Protein AF-A0A2V8QQI5-F1 (afdb_monomer_lite)

Structure (mmCIF, N/CA/C/O backbone):
data_AF-A0A2V8QQI5-F1
#
_entry.id   AF-A0A2V8QQI5-F1
#
loop_
_atom_site.group_PDB
_atom_site.id
_atom_site.type_symbol
_atom_site.label_atom_id
_atom_site.label_alt_id
_atom_site.label_comp_id
_atom_site.label_asym_id
_atom_site.label_entity_id
_atom_site.label_seq_id
_atom_site.pdbx_PDB_ins_code
_atom_site.Cartn_x
_atom_site.Cartn_y
_atom_site.Cartn_z
_atom_site.occupancy
_atom_site.B_iso_or_equiv
_atom_site.auth_seq_id
_atom_site.auth_comp_id
_atom_site.auth_asym_id
_atom_site.auth_atom_id
_atom_site.pdbx_PDB_model_num
ATOM 1 N N . MET A 1 1 ? -14.557 -17.656 -14.504 1.00 42.47 1 MET A N 1
ATOM 2 C CA . MET A 1 1 ? -14.016 -17.014 -13.287 1.00 42.47 1 MET A CA 1
ATOM 3 C C . MET A 1 1 ? -15.174 -16.369 -12.546 1.00 42.47 1 MET A C 1
ATOM 5 O O . MET A 1 1 ? -15.575 -15.285 -12.931 1.00 42.47 1 MET A O 1
ATOM 9 N N . ALA A 1 2 ? -15.800 -17.085 -11.607 1.00 45.75 2 ALA A N 1
ATOM 10 C CA . ALA A 1 2 ? -17.062 -16.669 -10.990 1.00 45.75 2 ALA A CA 1
ATOM 11 C C . ALA A 1 2 ? -16.979 -15.230 -10.453 1.00 45.75 2 ALA A C 1
ATOM 13 O O . ALA A 1 2 ? -16.078 -14.901 -9.684 1.00 45.75 2 ALA A O 1
ATOM 14 N N . ALA A 1 3 ? -17.902 -14.374 -10.893 1.00 54.91 3 ALA A N 1
ATOM 15 C CA . ALA A 1 3 ? -18.055 -13.041 -10.339 1.00 54.91 3 ALA A CA 1
ATOM 16 C C . ALA A 1 3 ? -18.445 -13.201 -8.865 1.00 54.91 3 ALA A C 1
ATOM 18 O O . ALA A 1 3 ? -19.538 -13.683 -8.567 1.00 54.91 3 ALA A O 1
ATOM 19 N N . ARG A 1 4 ? -17.519 -12.876 -7.957 1.00 59.25 4 ARG A N 1
ATOM 20 C CA . ARG A 1 4 ? -17.763 -12.877 -6.511 1.00 59.25 4 ARG A CA 1
ATOM 21 C C . ARG A 1 4 ? -18.995 -11.999 -6.238 1.00 59.25 4 ARG A C 1
ATOM 23 O O . ARG A 1 4 ? -19.028 -10.835 -6.634 1.00 59.25 4 ARG A O 1
ATOM 30 N N . GLY A 1 5 ? -20.049 -12.615 -5.702 1.00 59.19 5 GLY A N 1
ATOM 31 C CA . GLY A 1 5 ? -21.387 -12.034 -5.574 1.00 59.19 5 GLY A CA 1
ATOM 32 C C . GLY A 1 5 ? -21.618 -11.306 -4.248 1.00 59.19 5 GLY A C 1
ATOM 33 O O . GLY A 1 5 ? -20.823 -11.407 -3.322 1.00 59.19 5 GLY A O 1
ATOM 34 N N . TRP A 1 6 ? -22.752 -10.607 -4.154 1.00 57.06 6 TRP A N 1
ATOM 35 C CA . TRP A 1 6 ? -23.185 -9.749 -3.035 1.00 57.06 6 TRP A CA 1
ATOM 36 C C . TRP A 1 6 ? -23.622 -10.519 -1.760 1.00 57.06 6 TRP A C 1
ATOM 38 O O . TRP A 1 6 ? -24.471 -10.056 -1.000 1.00 57.06 6 TRP A O 1
ATOM 48 N N . GLY A 1 7 ? -23.095 -11.727 -1.546 1.00 54.59 7 GLY A N 1
ATOM 49 C CA . GLY A 1 7 ? -23.448 -12.609 -0.430 1.00 54.59 7 GLY A CA 1
ATOM 50 C C . GLY A 1 7 ? -22.579 -12.375 0.807 1.00 54.59 7 GLY A C 1
ATOM 51 O O . GLY A 1 7 ? -21.410 -12.024 0.695 1.00 54.59 7 GLY A O 1
ATOM 52 N N . LYS A 1 8 ? -23.141 -12.626 1.995 1.00 57.84 8 LYS A N 1
ATOM 53 C CA . LYS A 1 8 ? -22.450 -12.552 3.301 1.00 57.84 8 LYS A CA 1
ATOM 54 C C . LYS A 1 8 ? -21.356 -13.618 3.493 1.00 57.84 8 LYS A C 1
ATOM 56 O O . LYS A 1 8 ? -20.717 -13.629 4.538 1.00 57.84 8 LYS A O 1
ATOM 61 N N . ASP A 1 9 ? -21.172 -14.503 2.514 1.00 57.41 9 ASP A N 1
ATOM 62 C CA . ASP A 1 9 ? -20.295 -15.676 2.599 1.00 57.41 9 ASP A CA 1
ATOM 63 C C . ASP A 1 9 ? -18.807 -15.337 2.427 1.00 57.41 9 ASP A C 1
ATOM 65 O O . ASP A 1 9 ? -17.959 -16.159 2.753 1.00 57.41 9 ASP A O 1
ATOM 69 N N . HIS A 1 10 ? -18.490 -14.121 1.971 1.00 60.91 10 HIS A N 1
ATOM 70 C CA . HIS A 1 10 ? -17.137 -13.576 2.002 1.00 60.91 10 HIS A CA 1
ATOM 71 C C . HIS A 1 10 ? -17.185 -12.103 2.428 1.00 60.91 10 HIS A C 1
ATOM 73 O O . HIS A 1 10 ? -17.598 -11.261 1.621 1.00 60.91 10 HIS A O 1
ATOM 79 N N . PRO A 1 11 ? -16.815 -11.754 3.674 1.00 81.38 11 PRO A N 1
ATOM 80 C CA . PRO A 1 11 ? -16.625 -10.359 4.042 1.00 81.38 11 PRO A CA 1
ATOM 81 C C . PRO A 1 11 ? -15.634 -9.693 3.079 1.00 81.38 11 PRO A C 1
ATOM 83 O O . PRO A 1 11 ? -14.692 -10.313 2.595 1.00 81.38 11 PRO A O 1
ATOM 86 N N . VAL A 1 12 ? -15.847 -8.406 2.797 1.00 87.88 12 VAL A N 1
ATOM 87 C CA . VAL A 1 12 ? -14.979 -7.603 1.910 1.00 87.88 12 VAL A CA 1
ATOM 88 C C . VAL A 1 12 ? -13.509 -7.658 2.348 1.00 87.88 12 VAL A C 1
ATOM 90 O O . VAL A 1 12 ? -12.614 -7.550 1.516 1.00 87.88 12 VAL A O 1
ATOM 93 N N . GLU A 1 13 ? -13.266 -7.872 3.639 1.00 87.19 13 GLU A N 1
ATOM 94 C CA . GLU A 1 13 ? -11.940 -8.100 4.206 1.00 87.19 13 GLU A CA 1
ATOM 95 C C . GLU A 1 13 ? -11.242 -9.345 3.625 1.00 87.19 13 GLU A C 1
ATOM 97 O O . GLU A 1 13 ? -10.087 -9.252 3.218 1.00 87.19 13 GLU A O 1
ATOM 102 N N . ASP A 1 14 ? -11.938 -10.475 3.470 1.00 89.25 14 ASP A N 1
ATOM 103 C CA . ASP A 1 14 ? -11.356 -11.677 2.854 1.00 89.25 14 ASP A CA 1
ATOM 104 C C . ASP A 1 14 ? -10.949 -11.401 1.401 1.00 89.25 14 ASP A C 1
ATOM 106 O O . ASP A 1 14 ? -9.900 -11.840 0.933 1.00 89.25 14 ASP A O 1
ATOM 110 N N . TRP A 1 15 ? -11.754 -10.617 0.675 1.00 91.06 15 TRP A N 1
ATOM 111 C CA . TRP A 1 15 ? -11.423 -10.221 -0.697 1.00 91.06 15 TRP A CA 1
ATOM 112 C C . TRP A 1 15 ? -10.207 -9.312 -0.755 1.00 91.06 15 TRP A C 1
ATOM 114 O O . TRP A 1 15 ? -9.448 -9.390 -1.718 1.00 91.06 15 TRP A O 1
ATOM 124 N N . LEU A 1 16 ? -10.027 -8.455 0.249 1.00 94.00 16 LEU A N 1
ATOM 125 C CA . LEU A 1 16 ? -8.880 -7.565 0.320 1.00 94.00 16 LEU A CA 1
ATOM 126 C C . LEU A 1 16 ? -7.574 -8.352 0.463 1.00 94.00 16 LEU A C 1
ATOM 128 O O . LEU A 1 16 ? -6.586 -7.985 -0.166 1.00 94.00 16 LEU A O 1
ATOM 132 N N . TYR A 1 17 ? -7.573 -9.442 1.232 1.00 93.81 17 TYR A N 1
ATOM 133 C CA . TYR A 1 17 ? -6.393 -10.298 1.381 1.00 93.81 17 TYR A CA 1
ATOM 134 C C . TYR A 1 17 ? -6.189 -11.262 0.198 1.00 93.81 17 TYR A C 1
ATOM 136 O O . TYR A 1 17 ? -5.052 -11.568 -0.150 1.00 93.81 17 TYR A O 1
ATOM 144 N N . GLU A 1 18 ? -7.258 -11.743 -0.445 1.00 93.69 18 GLU A N 1
ATOM 145 C CA . GLU A 1 18 ? -7.152 -12.700 -1.560 1.00 93.69 18 GLU A CA 1
ATOM 146 C C . GLU A 1 18 ? -6.935 -12.044 -2.934 1.00 93.69 18 GLU A C 1
ATOM 148 O O . GLU A 1 18 ? -6.200 -12.566 -3.774 1.00 93.69 18 GLU A O 1
ATOM 153 N N . GLU A 1 19 ? -7.605 -10.922 -3.198 1.00 93.94 19 GLU A N 1
ATOM 154 C CA . GLU A 1 19 ? -7.588 -10.211 -4.481 1.00 93.94 19 GLU A CA 1
ATOM 155 C C . GLU A 1 19 ? -7.319 -8.702 -4.288 1.00 93.94 19 GLU A C 1
ATOM 157 O O . GLU A 1 19 ? -8.098 -7.867 -4.764 1.00 93.94 19 GLU A O 1
ATOM 162 N N . PRO A 1 20 ? -6.203 -8.313 -3.632 1.00 95.00 20 PRO A N 1
ATOM 163 C CA . PRO A 1 20 ? -5.915 -6.915 -3.291 1.00 95.00 20 PRO A CA 1
ATOM 164 C C . PRO A 1 20 ? -5.847 -5.993 -4.514 1.00 95.00 20 PRO A C 1
ATOM 166 O O . PRO A 1 20 ? -6.231 -4.830 -4.442 1.00 95.00 20 PRO A O 1
ATOM 169 N N . TYR A 1 21 ? -5.429 -6.526 -5.665 1.00 94.69 21 TYR A N 1
ATOM 170 C CA . TYR A 1 21 ? -5.323 -5.810 -6.941 1.00 94.69 21 TYR A CA 1
ATOM 171 C C . TYR A 1 21 ? -6.656 -5.247 -7.465 1.00 94.69 21 TYR A C 1
ATOM 173 O O . TYR A 1 21 ? -6.662 -4.491 -8.434 1.00 94.69 21 TYR A O 1
ATOM 181 N N . ARG A 1 22 ? -7.791 -5.632 -6.870 1.00 94.19 22 ARG A N 1
ATOM 182 C CA . ARG A 1 22 ? -9.125 -5.127 -7.230 1.00 94.19 22 ARG A CA 1
ATOM 183 C C . ARG A 1 22 ? -9.504 -3.837 -6.513 1.00 94.19 22 ARG A C 1
ATOM 185 O O . ARG A 1 22 ? -10.549 -3.275 -6.833 1.00 94.19 22 ARG A O 1
ATOM 192 N N . PHE A 1 23 ? -8.706 -3.420 -5.538 1.00 95.44 23 PHE A N 1
ATOM 193 C CA . PHE A 1 23 ? -8.960 -2.246 -4.722 1.00 95.44 23 PHE A CA 1
ATOM 194 C C . PHE A 1 23 ? -7.967 -1.141 -5.073 1.00 95.44 23 PHE A C 1
ATOM 196 O O . PHE A 1 23 ? -6.766 -1.386 -5.208 1.00 95.44 23 PHE A O 1
ATOM 203 N N . ASP A 1 24 ? -8.473 0.087 -5.157 1.00 95.62 24 ASP A N 1
ATOM 204 C CA . ASP A 1 24 ? -7.622 1.273 -5.190 1.00 95.62 24 ASP A CA 1
ATOM 205 C C . ASP A 1 24 ? -6.944 1.461 -3.827 1.00 95.62 24 ASP A C 1
ATOM 207 O O . ASP A 1 24 ? -7.484 1.071 -2.784 1.00 95.62 24 ASP A O 1
ATOM 211 N N . PHE A 1 25 ? -5.785 2.120 -3.810 1.00 96.19 25 PHE A N 1
ATOM 212 C CA . PHE A 1 25 ? -4.991 2.300 -2.591 1.00 96.19 25 PHE A CA 1
ATOM 213 C C . PHE A 1 25 ? -5.787 2.881 -1.414 1.00 96.19 25 PHE A C 1
ATOM 215 O O . PHE A 1 25 ? -5.840 2.286 -0.339 1.00 96.19 25 PHE A O 1
ATOM 222 N N . PHE A 1 26 ? -6.438 4.032 -1.607 1.00 95.75 26 PHE A N 1
ATOM 223 C CA . PHE A 1 26 ? -7.166 4.701 -0.524 1.00 95.75 26 PHE A CA 1
ATOM 224 C C . PHE A 1 26 ? -8.357 3.874 -0.034 1.00 95.75 26 PHE A C 1
ATOM 226 O O . PHE A 1 26 ? -8.675 3.888 1.154 1.00 95.75 26 PHE A O 1
ATOM 233 N N . GLN A 1 27 ? -8.996 3.125 -0.937 1.00 95.62 27 GLN A N 1
ATOM 234 C CA . GLN A 1 27 ? -10.084 2.226 -0.575 1.00 95.62 27 GLN A CA 1
ATOM 235 C C . GLN A 1 27 ? -9.569 1.079 0.300 1.00 95.62 27 GLN A C 1
ATOM 237 O O . GLN A 1 27 ? -10.163 0.792 1.338 1.00 95.62 27 GLN A O 1
ATOM 242 N N . ALA A 1 28 ? -8.458 0.453 -0.091 1.00 96.44 28 ALA A N 1
ATOM 243 C CA . ALA A 1 28 ? -7.822 -0.614 0.671 1.00 96.44 28 ALA A CA 1
ATOM 244 C C . ALA A 1 28 ? -7.387 -0.136 2.067 1.00 96.44 28 ALA A C 1
ATOM 246 O O . ALA A 1 28 ? -7.687 -0.797 3.058 1.00 96.44 28 ALA A O 1
ATOM 247 N N . VAL A 1 29 ? -6.753 1.040 2.162 1.00 95.81 29 VAL A N 1
ATOM 248 C CA . VAL A 1 29 ? -6.356 1.641 3.450 1.00 95.81 29 VAL A CA 1
ATOM 249 C C . VAL A 1 29 ? -7.573 1.856 4.340 1.00 95.81 29 VAL A C 1
ATOM 251 O O . VAL A 1 29 ? -7.575 1.427 5.492 1.00 95.81 29 VAL A O 1
ATOM 254 N N . ARG A 1 30 ? -8.645 2.439 3.793 1.00 94.62 30 ARG A N 1
ATOM 255 C CA . ARG A 1 30 ? -9.858 2.704 4.563 1.00 94.62 30 ARG A CA 1
ATOM 256 C C . ARG A 1 30 ? -10.493 1.429 5.116 1.00 94.62 30 ARG A C 1
ATOM 258 O O . ARG A 1 30 ? -10.992 1.436 6.237 1.00 94.62 30 ARG A O 1
ATOM 265 N N . LEU A 1 31 ? -10.492 0.346 4.338 1.00 94.44 31 LEU A N 1
ATOM 266 C CA . LEU A 1 31 ? -11.017 -0.946 4.783 1.00 94.44 31 LEU A CA 1
ATOM 267 C C . LEU A 1 31 ? -10.193 -1.527 5.939 1.00 94.44 31 LEU A C 1
ATOM 269 O O . LEU A 1 31 ? -10.782 -2.024 6.895 1.00 94.44 31 LEU A O 1
ATOM 273 N N . LEU A 1 32 ? -8.863 -1.411 5.893 1.00 93.44 32 LEU A N 1
ATOM 274 C CA . LEU A 1 32 ? -7.986 -1.879 6.973 1.00 93.44 32 LEU A CA 1
ATOM 275 C C . LEU A 1 32 ? -8.155 -1.059 8.258 1.00 93.44 32 LEU A C 1
ATOM 277 O O . LEU A 1 32 ? -8.249 -1.633 9.338 1.00 93.44 32 LEU A O 1
ATOM 281 N N . GLU A 1 33 ? -8.272 0.266 8.154 1.00 93.44 33 GLU A N 1
ATOM 282 C CA . GLU A 1 33 ? -8.569 1.132 9.308 1.00 93.44 33 GLU A CA 1
ATOM 283 C C . GLU A 1 33 ? -9.927 0.816 9.946 1.00 93.44 33 GLU A C 1
ATOM 285 O O . GLU A 1 33 ? -10.104 0.950 11.152 1.00 93.44 33 GLU A O 1
ATOM 290 N N . MET A 1 34 ? -10.914 0.411 9.143 1.00 91.31 34 MET A N 1
ATOM 291 C CA . MET A 1 34 ? -12.221 0.001 9.660 1.00 91.31 34 MET A CA 1
ATOM 292 C C . MET A 1 34 ? -12.182 -1.374 10.336 1.00 91.31 34 MET A C 1
ATOM 294 O O . MET A 1 34 ? -12.975 -1.609 11.249 1.00 91.31 34 MET A O 1
ATOM 298 N N . ALA A 1 35 ? -11.300 -2.270 9.888 1.00 88.94 35 ALA A N 1
ATOM 299 C CA . ALA A 1 35 ? -11.119 -3.594 10.477 1.00 88.94 35 ALA A CA 1
ATOM 300 C C . ALA A 1 35 ? -10.395 -3.532 11.836 1.00 88.94 35 ALA A C 1
ATOM 302 O O . ALA A 1 35 ? -10.695 -4.329 12.725 1.00 88.94 35 ALA A O 1
ATOM 303 N N . ASP A 1 36 ? -9.500 -2.557 12.030 1.00 86.62 36 ASP A N 1
ATOM 304 C CA . ASP A 1 36 ? -8.802 -2.323 13.296 1.00 86.62 36 ASP A CA 1
ATOM 305 C C . ASP A 1 36 ? -9.114 -0.941 13.887 1.00 86.62 36 ASP A C 1
ATOM 307 O O . ASP A 1 36 ? -8.433 0.049 13.630 1.00 86.62 36 ASP A O 1
ATOM 311 N N . SER A 1 37 ? -10.115 -0.892 14.770 1.00 82.88 37 SER A N 1
ATOM 312 C CA . SER A 1 37 ? -10.497 0.332 15.484 1.00 82.88 37 SER A CA 1
ATOM 313 C C . SER A 1 37 ? -9.557 0.724 16.632 1.00 82.88 37 SER A C 1
ATOM 315 O O . SER A 1 37 ? -9.833 1.702 17.327 1.00 82.88 37 SER A O 1
ATOM 317 N N . THR A 1 38 ? -8.525 -0.074 16.924 1.00 86.88 38 THR A N 1
ATOM 318 C CA . THR A 1 38 ? -7.620 0.151 18.066 1.00 86.88 38 THR A CA 1
ATOM 319 C C . THR A 1 38 ? -6.364 0.905 17.646 1.00 86.88 38 THR A C 1
ATOM 321 O O . THR A 1 38 ? -5.826 1.694 18.427 1.00 86.88 38 THR A O 1
ATOM 324 N N . SER A 1 39 ? -5.897 0.663 16.423 1.00 89.25 39 SER A N 1
ATOM 325 C CA . SER A 1 39 ? -4.743 1.348 15.849 1.00 89.25 39 SER A CA 1
ATOM 326 C C . SER A 1 39 ? -5.081 2.768 15.392 1.00 89.25 39 SER A C 1
ATOM 328 O O . SER A 1 39 ? -6.235 3.120 15.151 1.00 89.25 39 SER A O 1
ATOM 330 N N . ALA A 1 40 ? -4.052 3.609 15.276 1.00 91.81 40 ALA A N 1
ATOM 331 C CA . ALA A 1 40 ? -4.218 4.953 14.737 1.00 91.81 40 ALA A CA 1
ATOM 332 C C . ALA A 1 40 ? -4.490 4.896 13.219 1.00 91.81 40 ALA A C 1
ATOM 334 O O . ALA A 1 40 ? -3.869 4.075 12.531 1.00 91.81 40 ALA A O 1
ATOM 335 N N . PRO A 1 41 ? -5.353 5.774 12.675 1.00 92.44 41 PRO A N 1
ATOM 336 C CA . PRO A 1 41 ? -5.475 5.951 11.232 1.00 92.44 41 PRO A CA 1
ATOM 337 C C . PRO A 1 41 ? -4.135 6.348 10.605 1.00 92.44 41 PRO A C 1
ATOM 339 O O . PRO A 1 41 ? -3.287 6.981 11.249 1.00 92.44 41 PRO A O 1
ATOM 342 N N . VAL A 1 42 ? -3.942 5.974 9.344 1.00 92.75 42 VAL A N 1
ATOM 343 C CA . VAL A 1 42 ? -2.702 6.241 8.610 1.00 92.75 42 VAL A CA 1
ATOM 344 C C . VAL A 1 42 ? -2.488 7.750 8.486 1.00 92.75 42 VAL A C 1
ATOM 346 O O . VAL A 1 42 ? -3.344 8.467 7.972 1.00 92.75 42 VAL A O 1
ATOM 349 N N . GLY A 1 43 ? -1.328 8.246 8.927 1.00 90.00 43 GLY A N 1
ATOM 350 C CA . GLY A 1 43 ? -0.962 9.660 8.814 1.00 90.00 43 GLY A CA 1
ATOM 351 C C . GLY A 1 43 ? -1.614 10.599 9.837 1.00 90.00 43 GLY A C 1
ATOM 352 O O . GLY A 1 43 ? -1.332 11.796 9.810 1.00 90.00 43 GLY A O 1
ATOM 353 N N . GLU A 1 44 ? -2.446 10.090 10.752 1.00 90.88 44 GLU A N 1
ATOM 354 C CA . GLU A 1 44 ? -3.045 10.882 11.840 1.00 90.88 44 GLU A CA 1
ATOM 355 C C . GLU A 1 44 ? -2.320 10.693 13.186 1.00 90.88 44 GLU A C 1
ATOM 357 O O . GLU A 1 44 ? -2.430 11.525 14.090 1.00 90.88 44 GLU A O 1
ATOM 362 N N . GLY A 1 45 ? -1.568 9.599 13.336 1.00 85.94 45 GLY A N 1
ATOM 363 C CA . GLY A 1 45 ? -0.837 9.266 14.555 1.00 85.94 45 GLY A CA 1
ATOM 364 C C . GLY A 1 45 ? 0.513 9.979 14.687 1.00 85.94 45 GLY A C 1
ATOM 365 O O . GLY A 1 45 ? 1.203 10.253 13.712 1.00 85.94 45 GLY A O 1
ATOM 366 N N . ALA A 1 46 ? 0.946 10.220 15.930 1.00 88.44 46 ALA A N 1
ATOM 367 C CA . ALA A 1 46 ? 2.298 10.719 16.216 1.00 88.44 46 ALA A CA 1
ATOM 368 C C . ALA A 1 46 ? 3.374 9.616 16.172 1.00 88.44 46 ALA A C 1
ATOM 370 O O . ALA A 1 46 ? 4.562 9.907 16.047 1.00 88.44 46 ALA A O 1
ATOM 371 N N . GLU A 1 47 ? 2.970 8.350 16.312 1.00 90.19 47 GLU A N 1
ATOM 372 C CA . GLU A 1 47 ? 3.865 7.196 16.324 1.00 90.19 47 GLU A CA 1
ATOM 373 C C . GLU A 1 47 ? 3.508 6.274 15.150 1.00 90.19 47 GLU A C 1
ATOM 375 O O . GLU A 1 47 ? 2.534 5.522 15.256 1.00 90.19 47 GLU A O 1
ATOM 380 N N . PRO A 1 48 ? 4.295 6.274 14.053 1.00 87.56 48 PRO A N 1
ATOM 381 C CA . PRO A 1 48 ? 4.030 5.427 12.891 1.00 87.56 48 PRO A CA 1
ATOM 382 C C . PRO A 1 48 ? 3.893 3.955 13.277 1.00 87.56 48 PRO A C 1
ATOM 384 O O . PRO A 1 48 ? 3.050 3.244 12.743 1.00 87.56 48 PRO A O 1
ATOM 387 N N . ALA A 1 49 ? 4.647 3.506 14.289 1.00 87.50 49 ALA A N 1
ATOM 388 C CA . ALA A 1 49 ? 4.599 2.148 14.827 1.00 87.50 49 ALA A CA 1
ATOM 389 C C . ALA A 1 49 ? 3.232 1.729 15.426 1.00 87.50 49 ALA A C 1
ATOM 391 O O . ALA A 1 49 ? 3.052 0.549 15.725 1.00 87.50 49 ALA A O 1
ATOM 392 N N . ARG A 1 50 ? 2.258 2.640 15.545 1.00 89.19 50 ARG A N 1
ATOM 393 C CA . ARG A 1 50 ? 0.878 2.352 15.978 1.00 89.19 50 ARG A CA 1
ATOM 394 C C . ARG A 1 50 ? -0.183 2.554 14.900 1.00 89.19 50 ARG A C 1
ATOM 396 O O . ARG A 1 50 ? -1.367 2.442 15.199 1.00 89.19 50 ARG A O 1
ATOM 403 N N . GLU A 1 51 ? 0.216 2.892 13.680 1.00 92.94 51 GLU A N 1
ATOM 404 C CA . GLU A 1 51 ? -0.729 3.012 12.572 1.00 92.94 51 GLU A CA 1
ATOM 405 C C . GLU A 1 51 ? -1.264 1.644 12.143 1.00 92.94 51 GLU A C 1
ATOM 407 O O . GLU A 1 51 ? -0.531 0.652 12.188 1.00 92.94 51 GLU A O 1
ATOM 412 N N . ALA A 1 52 ? -2.520 1.619 11.690 1.00 92.69 52 ALA A N 1
ATOM 413 C CA . ALA A 1 52 ? -3.250 0.410 11.302 1.00 92.69 52 ALA A CA 1
ATOM 414 C C . ALA A 1 52 ? -2.615 -0.356 10.125 1.00 92.69 52 ALA A C 1
ATOM 416 O O . ALA A 1 52 ? -2.859 -1.554 9.956 1.00 92.69 52 ALA A O 1
ATOM 417 N N . VAL A 1 53 ? -1.783 0.313 9.316 1.00 94.44 53 VAL A N 1
ATOM 418 C CA . VAL A 1 53 ? -1.183 -0.259 8.105 1.00 94.44 53 VAL A CA 1
ATOM 419 C C . VAL A 1 53 ? 0.330 -0.031 8.063 1.00 94.44 53 VAL A C 1
ATOM 421 O O . VAL A 1 53 ? 0.846 1.046 8.357 1.00 94.44 53 VAL A O 1
ATOM 424 N N . ARG A 1 54 ? 1.066 -1.066 7.658 1.00 93.88 54 ARG A N 1
ATOM 425 C CA . ARG A 1 54 ? 2.500 -1.044 7.353 1.00 93.88 54 ARG A CA 1
ATOM 426 C C . ARG A 1 54 ? 2.692 -1.080 5.850 1.00 93.88 54 ARG A C 1
ATOM 428 O O . ARG A 1 54 ? 2.398 -2.090 5.219 1.00 93.88 54 ARG A O 1
ATOM 435 N N . PHE A 1 55 ? 3.228 -0.007 5.282 1.00 94.19 55 PHE A N 1
ATOM 436 C CA . PHE A 1 55 ? 3.474 0.048 3.846 1.00 94.19 55 PHE A CA 1
ATOM 437 C C . PHE A 1 55 ? 4.831 -0.537 3.465 1.00 94.19 55 PHE A C 1
ATOM 439 O O . PHE A 1 55 ? 5.859 -0.259 4.086 1.00 94.19 55 PHE A O 1
ATOM 446 N N . LYS A 1 56 ? 4.827 -1.304 2.381 1.00 93.19 56 LYS A N 1
ATOM 447 C CA . LYS A 1 56 ? 6.006 -1.703 1.614 1.00 93.19 56 LYS A CA 1
ATOM 448 C C . LYS A 1 56 ? 5.824 -1.260 0.171 1.00 93.19 56 LYS A C 1
ATOM 450 O O . LYS A 1 56 ? 4.701 -1.123 -0.297 1.00 93.19 56 LYS A O 1
ATOM 455 N N . SER A 1 57 ? 6.924 -1.070 -0.546 1.00 91.81 57 SER A N 1
ATOM 456 C CA . SER A 1 57 ? 6.882 -0.845 -1.991 1.00 91.81 57 SER A CA 1
ATOM 457 C C . SER A 1 57 ? 7.411 -2.068 -2.728 1.00 91.81 57 SER A C 1
ATOM 459 O O . SER A 1 57 ? 8.434 -2.645 -2.349 1.00 91.81 57 SER A O 1
ATOM 461 N N . ALA A 1 58 ? 6.704 -2.475 -3.778 1.00 90.62 58 ALA A N 1
ATOM 462 C CA . ALA A 1 58 ? 7.210 -3.450 -4.726 1.00 90.62 58 ALA A CA 1
ATOM 463 C C . ALA A 1 58 ? 8.241 -2.769 -5.634 1.00 90.62 58 ALA A C 1
ATOM 465 O O . ALA A 1 58 ? 7.968 -1.734 -6.239 1.00 90.62 58 ALA A O 1
ATOM 466 N N . VAL A 1 59 ? 9.430 -3.363 -5.745 1.00 87.81 59 VAL A N 1
ATOM 467 C CA . VAL A 1 59 ? 10.463 -2.897 -6.676 1.00 87.81 59 VAL A CA 1
ATOM 468 C C . VAL A 1 59 ? 10.389 -3.742 -7.939 1.00 87.81 59 VAL A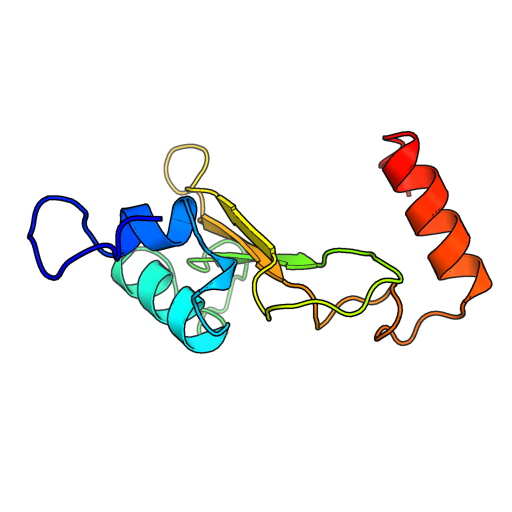 C 1
ATOM 470 O O . VAL A 1 59 ? 10.660 -4.942 -7.915 1.00 87.81 59 VAL A O 1
ATOM 473 N N . GLY A 1 60 ? 10.030 -3.111 -9.053 1.00 85.19 60 GLY A N 1
ATOM 474 C CA . GLY A 1 60 ? 9.905 -3.781 -10.340 1.00 85.19 60 GLY A CA 1
ATOM 475 C C . GLY A 1 60 ? 10.088 -2.832 -11.517 1.00 85.19 60 GLY A C 1
ATOM 476 O O . GLY A 1 60 ? 9.966 -1.614 -11.390 1.00 85.19 60 GLY A O 1
ATOM 477 N N . LEU A 1 61 ? 10.398 -3.415 -12.674 1.00 84.62 61 LEU A N 1
ATOM 478 C CA . LEU A 1 61 ? 10.533 -2.698 -13.947 1.00 84.62 61 LEU A CA 1
ATOM 479 C C . LEU A 1 61 ? 9.278 -2.806 -14.827 1.00 84.62 61 LEU A C 1
ATOM 481 O O . LEU A 1 61 ? 9.182 -2.138 -15.852 1.00 84.62 61 LEU A O 1
ATOM 485 N N . ALA A 1 62 ? 8.330 -3.664 -14.446 1.00 86.44 62 ALA A N 1
ATOM 486 C CA . ALA A 1 62 ? 7.072 -3.826 -15.157 1.00 86.44 62 ALA A CA 1
ATOM 487 C C . ALA A 1 62 ? 6.107 -2.677 -14.837 1.00 86.44 62 ALA A C 1
ATOM 489 O O . ALA A 1 62 ? 6.112 -2.133 -13.733 1.00 86.44 62 ALA A O 1
ATOM 490 N N . PHE A 1 63 ? 5.232 -2.364 -15.791 1.00 84.75 63 PHE A N 1
ATOM 491 C CA . PHE A 1 63 ? 4.065 -1.534 -15.517 1.00 84.75 63 PHE A CA 1
ATOM 492 C C . PHE A 1 63 ? 3.090 -2.313 -14.634 1.00 84.75 63 PHE A C 1
ATOM 494 O O . PHE A 1 63 ? 2.651 -3.406 -15.000 1.00 84.75 63 PHE A O 1
ATOM 501 N N . ALA A 1 64 ? 2.773 -1.758 -13.468 1.00 88.94 64 ALA A N 1
ATOM 502 C CA . ALA A 1 64 ? 1.837 -2.368 -12.540 1.00 88.94 64 ALA A CA 1
ATOM 503 C C . ALA A 1 64 ? 0.398 -2.283 -13.066 1.00 88.94 64 ALA A C 1
ATOM 505 O O . ALA A 1 64 ? -0.010 -1.269 -13.627 1.00 88.94 64 ALA A O 1
ATOM 506 N N . ALA A 1 65 ? -0.369 -3.357 -12.872 1.00 89.69 65 ALA A N 1
ATOM 507 C CA . ALA A 1 65 ? -1.773 -3.427 -13.281 1.00 89.69 65 ALA A CA 1
ATOM 508 C C . ALA A 1 65 ? -2.741 -2.805 -12.254 1.00 89.69 65 ALA A C 1
ATOM 510 O O . ALA A 1 65 ? -3.906 -2.590 -12.574 1.00 89.69 65 ALA A O 1
ATOM 511 N N . SER A 1 66 ? -2.266 -2.546 -11.034 1.00 94.00 66 SER A N 1
ATOM 512 C CA . SER A 1 66 ? -3.030 -2.023 -9.899 1.00 94.00 66 SER A CA 1
ATOM 513 C C . SER A 1 66 ? -2.118 -1.243 -8.952 1.00 94.00 66 SER A C 1
ATOM 515 O O . SER A 1 66 ? -0.899 -1.437 -8.949 1.00 94.00 66 SER A O 1
ATOM 51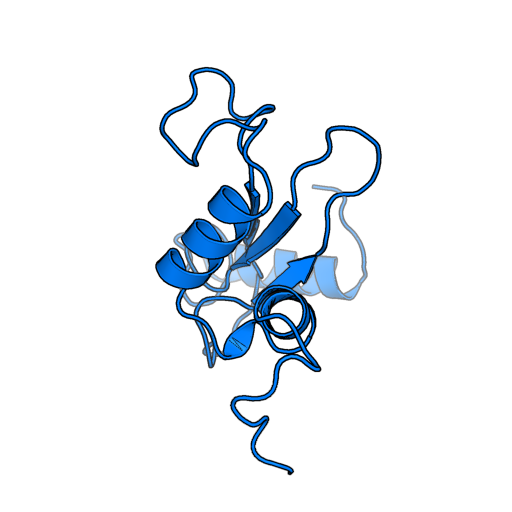7 N N . ASP A 1 67 ? -2.708 -0.413 -8.096 1.00 93.88 67 ASP A N 1
ATOM 518 C CA . ASP A 1 67 ? -1.981 0.325 -7.059 1.00 93.88 67 ASP A CA 1
ATOM 519 C C . ASP A 1 67 ? -1.461 -0.596 -5.948 1.00 93.88 67 ASP A C 1
ATOM 521 O O . ASP A 1 67 ? -0.334 -0.441 -5.472 1.00 93.88 67 ASP A O 1
ATOM 525 N N . VAL A 1 68 ? -2.275 -1.577 -5.550 1.00 96.19 68 VAL A N 1
ATOM 526 C CA . VAL A 1 68 ? -1.970 -2.528 -4.476 1.00 96.19 68 VAL A CA 1
ATOM 527 C C . VAL A 1 68 ? -1.463 -3.839 -5.075 1.00 96.19 68 VAL A C 1
ATOM 529 O O . VAL A 1 68 ? -2.112 -4.430 -5.940 1.00 96.19 68 VAL A O 1
ATOM 532 N N . ALA A 1 69 ? -0.290 -4.280 -4.621 1.00 94.88 69 ALA A N 1
ATOM 533 C CA . ALA A 1 69 ? 0.378 -5.500 -5.070 1.00 94.88 69 ALA A CA 1
ATOM 534 C C . ALA A 1 69 ? 0.056 -6.707 -4.178 1.00 94.88 69 ALA A C 1
ATOM 536 O O . ALA A 1 69 ? -0.167 -7.803 -4.684 1.00 94.88 69 ALA A O 1
ATOM 537 N N . ASP A 1 70 ? 0.060 -6.504 -2.859 1.00 96.12 70 ASP A N 1
ATOM 538 C CA . ASP A 1 70 ? -0.168 -7.546 -1.851 1.00 96.12 70 ASP A CA 1
ATOM 539 C C . ASP A 1 70 ? -0.723 -6.903 -0.572 1.00 96.12 70 ASP A C 1
ATOM 541 O O . ASP A 1 70 ? -0.361 -5.769 -0.245 1.00 96.12 70 ASP A O 1
ATOM 545 N N . VAL A 1 71 ? -1.566 -7.623 0.163 1.00 96.88 71 VAL A N 1
ATOM 546 C CA . VAL A 1 71 ? -2.023 -7.231 1.502 1.00 96.88 71 VAL A CA 1
ATOM 547 C C . VAL A 1 71 ? -1.955 -8.457 2.396 1.00 96.88 71 VAL A C 1
ATOM 549 O O . VAL A 1 71 ? -2.535 -9.494 2.088 1.00 96.88 71 VAL A O 1
ATOM 552 N N . ARG A 1 72 ? -1.264 -8.338 3.529 1.00 95.62 72 ARG A N 1
ATOM 553 C CA . ARG A 1 72 ? -1.112 -9.413 4.508 1.00 95.62 72 ARG A CA 1
ATOM 554 C C . ARG A 1 72 ? -1.757 -9.031 5.831 1.00 95.62 72 ARG A C 1
ATOM 556 O O . ARG A 1 72 ? -1.580 -7.894 6.280 1.00 95.62 72 ARG A O 1
ATOM 563 N N . PRO A 1 73 ? -2.455 -9.974 6.479 1.00 93.31 73 PRO A N 1
ATOM 564 C CA . PRO A 1 73 ? -3.061 -9.720 7.772 1.00 93.31 73 PRO A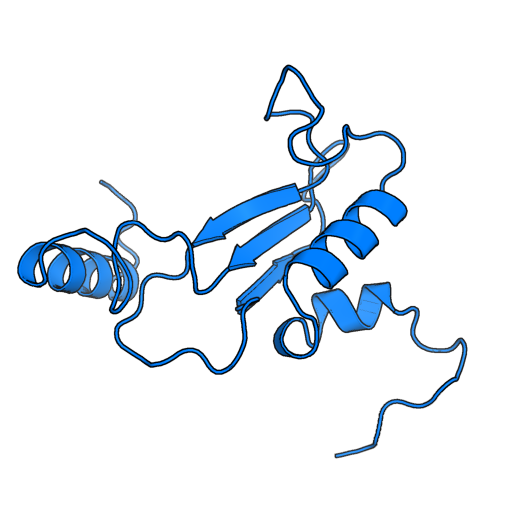 CA 1
ATOM 565 C C . PRO A 1 73 ? -1.987 -9.441 8.839 1.00 93.31 73 PRO A C 1
ATOM 567 O O . PRO A 1 73 ? -0.832 -9.857 8.682 1.00 93.31 73 PRO A O 1
ATOM 570 N N . PRO A 1 74 ? -2.360 -8.772 9.942 1.00 90.81 74 PRO A N 1
ATOM 571 C CA . PRO A 1 74 ? -1.477 -8.542 11.077 1.00 90.81 74 PRO A CA 1
ATOM 572 C C . PRO A 1 74 ? -0.779 -9.809 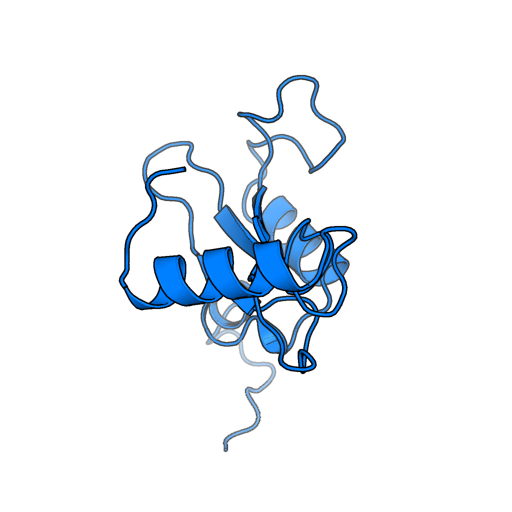11.573 1.00 90.81 74 PRO A C 1
ATOM 574 O O . PRO A 1 74 ? -1.412 -10.832 11.840 1.00 90.81 74 PRO A O 1
ATOM 577 N N . THR A 1 75 ? 0.535 -9.734 11.773 1.00 85.00 75 THR A N 1
ATOM 578 C CA . THR A 1 75 ? 1.293 -10.812 12.415 1.00 85.00 75 THR A CA 1
ATOM 579 C C . THR A 1 75 ? 1.419 -10.550 13.915 1.00 85.00 75 THR A C 1
ATOM 581 O O . THR A 1 75 ? 2.138 -9.641 14.326 1.00 85.00 75 THR A O 1
ATOM 584 N N . GLY A 1 76 ? 0.766 -11.375 14.738 1.00 79.06 76 GLY A N 1
ATOM 585 C CA . GLY A 1 76 ? 0.840 -11.297 16.202 1.00 79.06 76 GLY A CA 1
ATOM 586 C C . GLY A 1 76 ? -0.149 -10.313 16.840 1.00 79.06 76 GLY A C 1
ATOM 587 O O . GLY A 1 76 ? -0.897 -9.610 16.168 1.00 79.06 76 GLY A O 1
ATOM 588 N N . THR A 1 77 ? -0.180 -10.287 18.174 1.00 72.75 77 THR A N 1
ATOM 589 C CA . THR A 1 77 ? -1.086 -9.424 18.946 1.00 72.75 77 THR A CA 1
ATOM 590 C C . THR A 1 77 ? -0.634 -7.966 18.880 1.00 72.75 77 THR A C 1
ATOM 592 O O . THR A 1 77 ? 0.456 -7.650 19.357 1.00 72.75 77 THR A O 1
ATOM 595 N N . GLY A 1 78 ? -1.470 -7.088 18.319 1.00 71.50 78 GLY A N 1
ATOM 596 C CA . GLY A 1 78 ? -1.150 -5.665 18.139 1.00 71.50 78 GLY A CA 1
ATOM 597 C C . GLY A 1 78 ? -0.260 -5.370 16.928 1.00 71.50 78 GLY A C 1
ATOM 598 O O . GLY A 1 78 ? 0.351 -4.307 16.867 1.00 71.50 78 GLY A O 1
ATOM 599 N N . GLY A 1 79 ? -0.144 -6.317 15.991 1.00 82.25 79 GLY A N 1
ATOM 600 C CA . GLY A 1 79 ? 0.459 -6.056 14.688 1.00 82.25 79 GLY A CA 1
ATOM 601 C C . GLY A 1 79 ? -0.468 -5.224 13.798 1.00 82.25 79 GLY A C 1
ATOM 602 O O . GLY A 1 79 ? -1.681 -5.231 13.976 1.00 82.25 79 GLY A O 1
ATOM 603 N N . ALA A 1 80 ? 0.112 -4.546 12.815 1.00 90.75 80 ALA A N 1
ATOM 604 C CA . ALA A 1 80 ? -0.614 -3.835 11.768 1.00 90.75 80 ALA A CA 1
ATOM 605 C C . ALA A 1 80 ? -0.634 -4.678 10.484 1.00 90.75 80 ALA A C 1
ATOM 607 O O . ALA A 1 80 ? 0.291 -5.466 10.252 1.00 90.75 80 ALA A O 1
ATOM 608 N N . ALA A 1 81 ? -1.660 -4.511 9.649 1.00 94.06 81 ALA A N 1
ATOM 609 C CA . ALA A 1 81 ? -1.718 -5.178 8.350 1.00 94.06 81 ALA A CA 1
ATOM 610 C C . ALA A 1 81 ? -0.595 -4.652 7.445 1.00 94.06 81 ALA A C 1
ATOM 612 O O . ALA A 1 81 ? -0.288 -3.461 7.455 1.00 94.06 81 ALA A O 1
ATOM 613 N N . GLU A 1 82 ? 0.034 -5.517 6.656 1.00 95.56 82 GLU A N 1
ATOM 614 C CA . GLU A 1 82 ? 1.114 -5.123 5.750 1.00 95.56 82 GLU A CA 1
ATOM 615 C C . GLU A 1 82 ? 0.574 -4.966 4.329 1.00 95.56 82 GLU A C 1
ATOM 617 O O . GLU A 1 82 ? 0.100 -5.929 3.738 1.00 95.56 82 GLU A O 1
ATOM 622 N N . MET A 1 83 ? 0.670 -3.766 3.759 1.00 96.56 83 MET A N 1
ATOM 623 C CA . MET A 1 83 ? 0.252 -3.473 2.390 1.00 96.56 83 MET A CA 1
ATOM 624 C C . MET A 1 83 ? 1.473 -3.188 1.524 1.00 96.56 83 MET A C 1
ATOM 626 O O . MET A 1 83 ? 2.220 -2.241 1.768 1.00 96.56 83 MET A O 1
ATOM 630 N N . THR A 1 84 ? 1.659 -3.984 0.476 1.00 96.19 84 THR A N 1
ATOM 631 C CA . THR A 1 84 ? 2.659 -3.717 -0.556 1.00 96.19 84 THR A CA 1
ATOM 632 C C . THR A 1 84 ? 2.008 -2.954 -1.700 1.00 96.19 84 THR A C 1
ATOM 634 O O . THR A 1 84 ? 1.067 -3.447 -2.318 1.00 96.19 84 THR A O 1
ATOM 637 N N . VAL A 1 85 ? 2.519 -1.764 -2.000 1.00 95.25 85 VAL A N 1
ATOM 638 C CA . VAL A 1 85 ? 2.047 -0.903 -3.089 1.00 95.25 85 VAL A CA 1
ATOM 639 C C . VAL A 1 85 ? 3.026 -0.891 -4.261 1.00 95.25 85 VAL A C 1
ATOM 641 O O . VAL A 1 85 ? 4.231 -1.069 -4.089 1.00 95.25 85 VAL A O 1
ATOM 644 N N . ASN A 1 86 ? 2.508 -0.664 -5.464 1.00 93.00 86 ASN A N 1
ATOM 645 C CA . ASN A 1 86 ? 3.294 -0.589 -6.700 1.00 93.00 86 ASN A CA 1
ATOM 646 C C . ASN A 1 86 ? 3.811 0.823 -7.022 1.00 93.00 86 ASN A C 1
ATOM 648 O O . ASN A 1 86 ? 4.480 1.037 -8.032 1.00 93.00 86 ASN A O 1
ATOM 652 N N . PHE A 1 87 ? 3.492 1.795 -6.175 1.00 89.00 87 PHE A N 1
ATOM 653 C CA . PHE A 1 87 ? 3.892 3.191 -6.302 1.00 89.00 87 PHE A CA 1
ATOM 654 C C . PHE A 1 87 ? 4.581 3.649 -5.004 1.00 89.00 87 PHE A C 1
ATOM 656 O O . PHE A 1 87 ? 4.750 2.860 -4.078 1.00 89.00 87 PHE A O 1
ATOM 663 N N . MET A 1 88 ? 5.059 4.899 -4.947 1.00 86.12 88 MET A N 1
ATOM 664 C CA . MET A 1 88 ? 5.828 5.451 -3.806 1.00 86.12 88 MET A CA 1
ATOM 665 C C . MET A 1 88 ? 7.155 4.730 -3.476 1.00 86.12 88 MET A C 1
ATOM 667 O O . MET A 1 88 ? 7.801 5.052 -2.479 1.00 86.12 88 MET A O 1
ATOM 671 N N . GLY A 1 89 ? 7.606 3.792 -4.311 1.00 87.62 89 GLY A N 1
ATOM 672 C CA . GLY A 1 89 ? 8.922 3.167 -4.184 1.00 87.62 89 GLY A CA 1
ATOM 673 C C . GLY A 1 89 ? 10.061 4.099 -4.603 1.00 87.62 89 GLY A C 1
ATOM 674 O O . GLY A 1 89 ? 9.928 4.891 -5.535 1.00 87.62 89 GLY A O 1
ATOM 675 N N . LEU A 1 90 ? 11.212 3.982 -3.934 1.00 88.94 90 LEU A N 1
ATOM 676 C CA . LEU A 1 90 ? 12.433 4.691 -4.338 1.00 88.94 90 LEU A CA 1
ATOM 677 C C . LEU A 1 90 ? 13.067 4.063 -5.586 1.00 88.94 90 LEU A C 1
ATOM 679 O O . LEU A 1 90 ? 13.571 4.775 -6.453 1.00 88.94 90 LEU A O 1
ATOM 683 N N . ALA A 1 91 ? 13.038 2.732 -5.662 1.00 85.94 91 ALA A N 1
ATOM 684 C CA . ALA A 1 91 ? 13.521 1.937 -6.784 1.00 85.94 91 ALA A CA 1
ATOM 685 C C . ALA A 1 91 ? 12.343 1.395 -7.601 1.00 85.94 91 ALA A C 1
ATOM 687 O O . ALA A 1 91 ? 11.267 1.142 -7.062 1.00 85.94 91 ALA A O 1
ATOM 688 N N . GLY A 1 92 ? 12.580 1.157 -8.887 1.00 85.44 92 GLY A N 1
ATOM 689 C CA . GLY A 1 92 ? 11.591 0.641 -9.835 1.00 85.44 92 GLY A CA 1
ATOM 690 C C . GLY A 1 92 ? 11.395 1.584 -11.019 1.00 85.44 92 GLY A C 1
ATOM 691 O O . GLY A 1 92 ? 11.972 2.668 -11.054 1.00 85.44 92 GLY A O 1
ATOM 692 N N . ALA A 1 93 ? 10.570 1.181 -11.986 1.00 82.94 93 ALA A N 1
ATOM 693 C CA . ALA A 1 93 ? 10.332 1.959 -13.208 1.00 82.94 93 ALA A CA 1
ATOM 694 C C . ALA A 1 93 ? 9.795 3.380 -12.944 1.00 82.94 93 ALA A C 1
ATOM 696 O O . ALA A 1 93 ? 10.043 4.287 -13.732 1.00 82.94 93 ALA A O 1
ATOM 697 N N . MET A 1 94 ? 9.077 3.565 -11.833 1.00 80.25 94 MET A N 1
ATOM 698 C CA . MET A 1 94 ? 8.444 4.830 -11.440 1.00 80.25 94 MET A CA 1
ATOM 699 C C . MET A 1 94 ? 9.154 5.524 -10.263 1.00 80.25 94 MET A C 1
ATOM 701 O O . MET A 1 94 ? 8.639 6.506 -9.730 1.00 80.25 94 MET A O 1
ATOM 705 N N . GLY A 1 95 ? 10.304 5.000 -9.824 1.00 85.81 95 GLY A N 1
ATOM 706 C CA . GLY A 1 95 ? 11.056 5.524 -8.686 1.00 85.81 95 GLY A CA 1
ATOM 707 C C . GLY A 1 95 ? 12.083 6.594 -9.087 1.00 85.81 95 GLY A C 1
ATOM 708 O O . GLY A 1 95 ? 12.547 6.612 -10.225 1.00 85.81 95 GLY A O 1
ATOM 709 N N . PRO A 1 96 ? 12.483 7.488 -8.165 1.00 91.62 96 PRO A N 1
ATOM 710 C CA . PRO A 1 96 ? 13.496 8.515 -8.416 1.00 91.62 96 PRO A CA 1
ATOM 711 C C . PRO A 1 96 ? 14.934 7.977 -8.507 1.00 91.62 96 PRO A C 1
ATOM 713 O O . PRO A 1 96 ? 15.835 8.722 -8.900 1.00 91.62 96 PRO A O 1
ATOM 716 N N . LEU A 1 97 ? 15.196 6.728 -8.097 1.00 91.50 97 LEU A N 1
ATOM 717 C CA . LEU A 1 97 ? 16.541 6.157 -8.163 1.00 91.50 97 LEU A CA 1
ATOM 718 C C . LEU A 1 97 ? 16.995 5.933 -9.607 1.00 91.50 97 LEU A C 1
ATOM 720 O O . LEU A 1 97 ? 16.229 5.561 -10.491 1.00 91.50 97 LEU A O 1
ATOM 724 N N . HIS A 1 98 ? 18.295 6.119 -9.830 1.00 91.44 98 HIS A N 1
ATOM 725 C CA . HIS A 1 98 ? 18.901 5.893 -11.134 1.00 91.44 98 HIS A CA 1
ATOM 726 C C . HIS A 1 98 ? 18.810 4.416 -11.548 1.00 91.44 98 HIS A C 1
ATOM 728 O O . HIS A 1 98 ? 18.968 3.513 -10.721 1.00 91.44 98 HIS A O 1
ATOM 734 N N . MET A 1 99 ? 18.620 4.178 -12.849 1.00 90.94 99 MET A N 1
ATOM 735 C CA . MET A 1 99 ? 18.370 2.842 -13.408 1.00 90.94 99 MET A CA 1
ATOM 736 C C . MET A 1 99 ? 19.388 1.769 -12.978 1.00 90.94 99 MET A C 1
ATOM 738 O O . MET A 1 99 ? 18.940 0.731 -12.499 1.00 90.94 99 MET A O 1
ATOM 742 N N . PRO A 1 100 ? 20.718 2.007 -13.013 1.00 92.31 100 PRO A N 1
ATOM 743 C CA . PRO A 1 100 ? 21.686 1.011 -12.539 1.00 92.31 100 PRO A CA 1
ATOM 744 C C . PRO A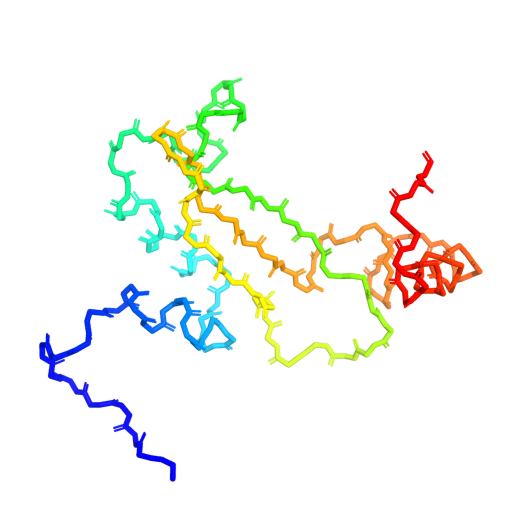 1 100 ? 21.495 0.551 -11.081 1.00 92.31 100 PRO A C 1
ATOM 746 O O . PRO A 1 100 ? 21.672 -0.627 -10.782 1.00 92.31 100 PRO A O 1
ATOM 749 N N . SER A 1 101 ? 21.106 1.448 -10.163 1.00 90.69 101 SER A N 1
ATOM 750 C CA . SER A 1 101 ? 20.812 1.056 -8.773 1.00 90.69 101 SER A CA 1
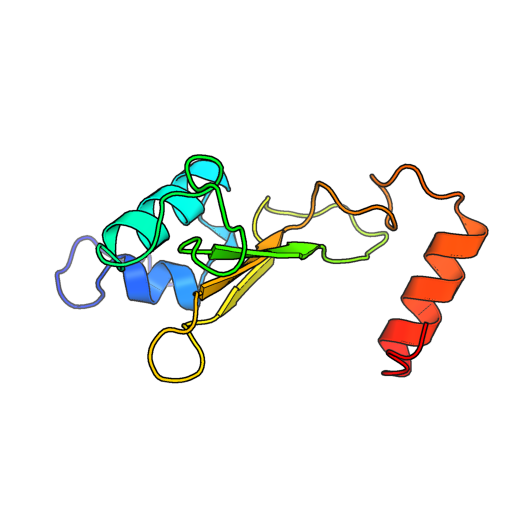ATOM 751 C C . SER A 1 101 ? 19.530 0.247 -8.683 1.00 90.69 101 SER A C 1
ATOM 753 O O . SER A 1 101 ? 19.478 -0.741 -7.954 1.00 90.69 101 SER A O 1
ATOM 755 N N . THR A 1 102 ? 18.502 0.641 -9.434 1.00 90.31 102 THR A N 1
ATOM 756 C CA . THR A 1 102 ? 17.250 -0.114 -9.507 1.00 90.31 102 THR A CA 1
ATOM 757 C C . THR A 1 102 ? 17.494 -1.536 -10.018 1.00 90.31 102 THR A C 1
ATOM 759 O O . THR A 1 102 ? 17.007 -2.482 -9.405 1.00 90.31 102 THR A O 1
ATOM 762 N N . GLU A 1 103 ? 18.279 -1.710 -11.084 1.00 91.44 103 GLU A N 1
ATOM 763 C CA . GLU A 1 103 ? 18.630 -3.029 -11.627 1.00 91.44 103 GLU A CA 1
ATOM 764 C C . GLU A 1 103 ? 19.351 -3.902 -10.595 1.00 91.44 103 GLU A C 1
ATOM 766 O O . GLU A 1 103 ? 18.973 -5.058 -10.406 1.00 91.44 103 GLU A O 1
ATOM 771 N N . LEU A 1 104 ? 20.319 -3.338 -9.861 1.00 91.94 104 LEU A N 1
ATOM 772 C CA . LEU A 1 104 ? 21.024 -4.054 -8.796 1.00 91.94 104 LEU A CA 1
ATOM 773 C C . LEU A 1 104 ? 20.082 -4.484 -7.662 1.00 91.94 104 LEU A C 1
ATOM 775 O O . LEU A 1 104 ? 20.181 -5.609 -7.170 1.00 91.94 104 LEU A O 1
ATOM 779 N N . ILE A 1 105 ? 19.168 -3.606 -7.240 1.00 90.62 105 ILE A N 1
ATOM 780 C CA . ILE A 1 105 ? 18.178 -3.919 -6.198 1.00 90.62 105 ILE A CA 1
ATOM 781 C C . ILE A 1 105 ? 17.260 -5.051 -6.666 1.00 90.62 105 ILE A C 1
ATOM 783 O O . ILE A 1 105 ? 17.028 -5.996 -5.911 1.00 90.62 105 ILE A O 1
ATOM 787 N N . VAL A 1 106 ? 16.773 -4.991 -7.910 1.00 89.19 106 VAL A N 1
ATOM 788 C CA . VAL A 1 106 ? 15.951 -6.057 -8.501 1.00 89.19 106 VAL A CA 1
ATOM 789 C C . VAL A 1 106 ? 16.737 -7.368 -8.541 1.00 89.19 106 VAL A C 1
ATOM 791 O O . VAL A 1 106 ? 16.231 -8.389 -8.081 1.00 89.19 106 VAL A O 1
ATOM 794 N N . GLU A 1 107 ? 17.984 -7.356 -9.013 1.00 91.06 107 GLU A N 1
ATOM 795 C CA . GLU A 1 107 ? 18.822 -8.557 -9.075 1.00 91.06 107 GLU A CA 1
ATOM 796 C C . GLU A 1 107 ? 19.031 -9.191 -7.688 1.00 91.06 107 GLU A C 1
ATOM 798 O O . GLU A 1 107 ? 18.887 -10.407 -7.525 1.00 91.06 107 GLU A O 1
ATOM 803 N N . ARG A 1 108 ? 19.331 -8.381 -6.666 1.00 90.38 108 ARG A N 1
ATOM 804 C CA . ARG A 1 108 ? 19.515 -8.864 -5.287 1.00 90.38 108 ARG A CA 1
ATOM 805 C C . ARG A 1 108 ? 18.227 -9.413 -4.688 1.00 90.38 108 ARG A C 1
ATOM 807 O O . ARG A 1 108 ? 18.245 -10.502 -4.113 1.00 90.38 108 ARG A O 1
ATOM 814 N N . ALA A 1 109 ? 17.102 -8.730 -4.896 1.00 87.50 109 ALA A N 1
ATOM 815 C CA . ALA A 1 109 ? 15.794 -9.202 -4.451 1.00 87.50 109 ALA A CA 1
ATOM 816 C C . ALA A 1 109 ? 15.444 -10.566 -5.072 1.00 87.50 109 ALA A C 1
ATOM 818 O O . ALA A 1 109 ? 14.982 -11.466 -4.368 1.00 87.50 109 ALA A O 1
ATOM 819 N N . TRP A 1 110 ? 15.747 -10.768 -6.360 1.00 85.12 110 TRP A N 1
ATOM 820 C CA . TRP A 1 110 ? 15.590 -12.061 -7.039 1.00 85.12 110 TRP A CA 1
ATOM 821 C C . TRP A 1 110 ? 16.462 -13.163 -6.428 1.00 85.12 110 TRP A C 1
ATOM 823 O O . TRP A 1 110 ? 16.016 -14.303 -6.285 1.00 85.12 110 TRP A O 1
ATOM 833 N N . ARG A 1 111 ? 17.686 -12.826 -6.008 1.00 90.75 111 ARG A N 1
ATOM 834 C CA . ARG A 1 111 ? 18.591 -13.732 -5.280 1.00 90.75 111 ARG A CA 1
ATOM 835 C C . ARG A 1 111 ? 18.202 -13.930 -3.808 1.00 90.75 111 ARG A C 1
ATOM 837 O O . ARG A 1 111 ? 18.871 -14.694 -3.117 1.00 90.75 111 ARG A O 1
ATOM 844 N N . ARG A 1 112 ? 17.119 -13.291 -3.340 1.00 84.69 112 ARG A N 1
ATOM 845 C CA . ARG A 1 112 ? 16.675 -13.248 -1.933 1.00 84.69 112 ARG A CA 1
ATOM 846 C C . ARG A 1 112 ? 17.731 -12.672 -0.988 1.00 84.69 112 ARG A C 1
ATOM 848 O O . ARG A 1 112 ? 17.735 -12.982 0.200 1.00 84.69 112 ARG A O 1
ATOM 855 N N . ASP A 1 113 ? 18.615 -11.836 -1.519 1.00 84.62 113 ASP A N 1
ATOM 856 C CA . ASP A 1 113 ? 19.565 -11.073 -0.725 1.00 84.62 113 ASP A CA 1
ATOM 857 C C . ASP A 1 113 ? 18.896 -9.766 -0.298 1.00 84.62 113 ASP A C 1
ATOM 859 O O . ASP A 1 113 ? 18.765 -8.823 -1.079 1.00 84.62 113 ASP A O 1
ATOM 863 N N . THR A 1 114 ? 18.400 -9.748 0.939 1.00 74.88 114 THR A N 1
ATOM 864 C CA . THR A 1 114 ? 17.732 -8.585 1.538 1.00 74.88 114 THR A CA 1
ATOM 865 C C . THR A 1 114 ? 18.673 -7.751 2.407 1.00 74.88 114 THR A C 1
ATOM 867 O O . THR A 1 114 ? 18.197 -6.906 3.164 1.00 74.88 114 THR A O 1
ATOM 870 N N . SER A 1 115 ? 19.987 -7.999 2.353 1.00 67.19 115 SER A N 1
ATOM 871 C CA . SER A 1 115 ? 20.973 -7.178 3.053 1.00 67.19 115 SER A CA 1
ATOM 872 C C . SER A 1 115 ? 21.338 -5.956 2.198 1.00 67.19 115 SER A C 1
ATOM 874 O O . SER A 1 115 ? 21.858 -6.078 1.085 1.00 67.19 115 SER A O 1
ATOM 876 N N . LEU A 1 116 ? 20.990 -4.766 2.696 1.00 53.34 116 LEU A N 1
ATOM 877 C CA . LEU A 1 116 ? 21.377 -3.467 2.134 1.00 53.34 116 LEU A CA 1
ATOM 878 C C . LEU A 1 116 ? 22.435 -2.816 3.021 1.00 53.34 116 LEU A C 1
ATOM 880 O O . LEU A 1 116 ? 22.263 -2.869 4.260 1.00 53.34 116 LEU A O 1
#

Radius of gyration: 16.02 Å; chains: 1; bounding box: 45×28×34 Å

Foldseek 3Di:
DDDPDPDPPDDVVNCCQVPVQVDAPVRSLVVQCVVDVPADRPPPDPDNQRHQEAEDEDQEADDDSGQWDHWACADDDSGHIYTYGPDPDCAHNRHPDDPVVSVVVVVCVVVVNPDD

Sequence (116 aa):
MAARGWGKDHPVEDWLYEEPYRFDFFQAVRLLEMADSTSAPVGEGAEPAREAVRFKSAVGLAFAASDVADVRPPTGTGGAAEMTVNFMGLAGAMGPLHMPSTELIVERAWRRDTSL

Secondary structure (DSSP, 8-state):
-----S-TTS-HHHHHHH-GGGS-HHHHHHHHHHH-SSSBPTTT-S-GGGBSEEEEE---SSPPSSSEEEEE---STTPPEEEEESSS-SSSTTSSS-HHHHHHHHHHHHTT----

pLDDT: mean 86.58, std 11.65, range [42.47, 96.88]